Protein AF-A0A3B9M390-F1 (afdb_monomer_lite)

Foldseek 3Di:
DAADEDEAEDPDPVVVVVVVVVQVVDPSHDYPYYYD

pLDDT: mean 96.09, std 4.55, range [73.94, 98.12]

Structure (mmCIF, N/CA/C/O backbone):
data_AF-A0A3B9M39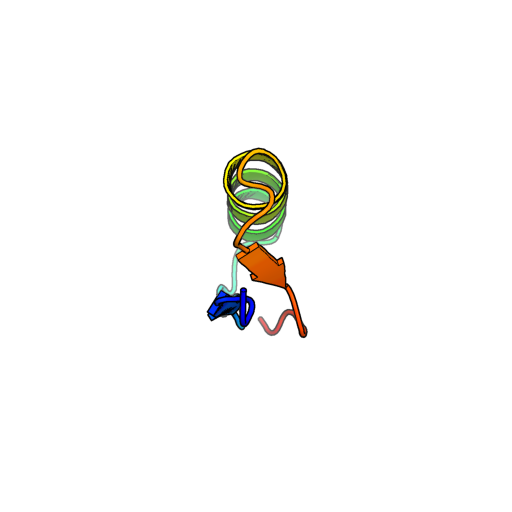0-F1
#
_entry.id   AF-A0A3B9M390-F1
#
loop_
_atom_site.group_PDB
_atom_site.id
_atom_site.type_symbol
_atom_site.label_atom_id
_atom_site.label_alt_id
_atom_site.label_comp_id
_atom_site.label_asym_id
_atom_site.label_entity_id
_atom_site.label_seq_id
_atom_site.pdbx_PDB_ins_code
_atom_site.Cartn_x
_atom_site.Cartn_y
_atom_site.Cartn_z
_atom_site.occupancy
_atom_site.B_iso_or_equiv
_atom_site.auth_seq_id
_atom_site.auth_comp_id
_atom_site.auth_asym_id
_atom_site.auth_atom_id
_atom_site.pdbx_PDB_model_num
ATOM 1 N N . MET A 1 1 ? -14.553 4.136 13.966 1.00 73.94 1 MET A N 1
ATOM 2 C CA . MET A 1 1 ? -14.597 4.991 12.761 1.00 73.94 1 MET A CA 1
ATOM 3 C C . MET A 1 1 ? -14.499 4.081 11.560 1.00 73.94 1 MET A C 1
ATOM 5 O O . MET A 1 1 ? -13.679 3.173 11.591 1.00 73.94 1 MET A O 1
ATOM 9 N N . GLU A 1 2 ? -15.367 4.268 10.573 1.00 88.88 2 GLU A N 1
ATOM 10 C CA . GLU A 1 2 ? -15.301 3.526 9.312 1.00 88.88 2 GLU A CA 1
ATOM 11 C C . GLU A 1 2 ? -14.089 4.009 8.497 1.00 88.88 2 GLU A C 1
ATOM 13 O O . GLU A 1 2 ? -13.764 5.199 8.532 1.00 88.88 2 GLU A O 1
ATOM 18 N N . LYS A 1 3 ? -13.380 3.087 7.835 1.00 95.25 3 LYS A N 1
ATOM 19 C CA . LYS A 1 3 ? -12.212 3.413 7.005 1.00 95.25 3 LYS A CA 1
ATOM 20 C C . LYS A 1 3 ? -12.647 3.865 5.609 1.00 95.25 3 LYS A C 1
ATOM 22 O O . LYS A 1 3 ? -13.635 3.377 5.069 1.00 95.25 3 LYS A O 1
ATOM 27 N N . ILE A 1 4 ? -11.876 4.766 5.007 1.00 97.69 4 ILE A N 1
ATOM 28 C CA . ILE A 1 4 ? -12.001 5.170 3.606 1.00 97.69 4 ILE A CA 1
ATOM 29 C C . ILE A 1 4 ? -11.342 4.091 2.749 1.00 97.69 4 ILE A C 1
ATOM 31 O O . ILE A 1 4 ? -10.132 3.881 2.827 1.00 97.69 4 ILE A O 1
ATOM 35 N N . ARG A 1 5 ? -12.143 3.411 1.931 1.00 97.75 5 ARG A N 1
ATOM 36 C CA . ARG A 1 5 ? -11.689 2.324 1.060 1.00 97.75 5 ARG A CA 1
ATOM 37 C C . ARG A 1 5 ? -11.231 2.876 -0.284 1.00 97.75 5 ARG A C 1
ATOM 39 O O . ARG A 1 5 ? -11.985 3.596 -0.936 1.00 97.75 5 ARG A O 1
ATOM 46 N N . VAL A 1 6 ? -10.012 2.537 -0.691 1.00 98.00 6 VAL A N 1
ATOM 47 C CA . VAL A 1 6 ? -9.363 3.072 -1.896 1.00 98.00 6 VAL A CA 1
ATOM 48 C C . VAL A 1 6 ? -8.921 1.934 -2.819 1.00 98.00 6 VAL A C 1
ATOM 50 O O . VAL A 1 6 ? -8.342 0.948 -2.366 1.00 98.00 6 VAL A O 1
ATOM 53 N N . LEU A 1 7 ? -9.184 2.093 -4.119 1.00 98.12 7 LEU A N 1
ATOM 54 C CA . LEU A 1 7 ? -8.603 1.314 -5.216 1.00 98.12 7 LEU A CA 1
ATOM 55 C C . LEU A 1 7 ? -7.605 2.220 -5.942 1.00 98.12 7 LEU A C 1
ATOM 57 O O . LEU A 1 7 ? -7.967 3.339 -6.308 1.00 98.12 7 LEU A O 1
ATOM 61 N N . ILE A 1 8 ? -6.380 1.750 -6.163 1.00 97.88 8 ILE A N 1
ATOM 62 C CA . ILE A 1 8 ? -5.401 2.483 -6.974 1.00 97.88 8 ILE A CA 1
ATOM 6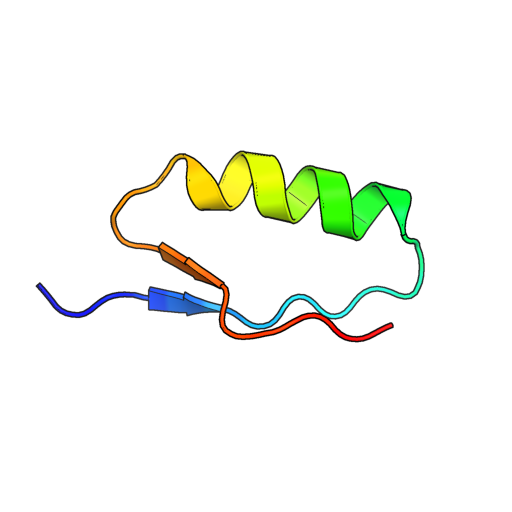3 C C . ILE A 1 8 ? -5.463 1.935 -8.403 1.00 97.88 8 ILE A C 1
ATOM 65 O O . ILE A 1 8 ? -5.284 0.736 -8.598 1.00 97.88 8 ILE A O 1
ATOM 69 N N . ALA A 1 9 ? -5.716 2.801 -9.386 1.00 97.38 9 ALA A N 1
ATOM 70 C CA . ALA A 1 9 ? -5.759 2.446 -10.804 1.00 97.38 9 ALA A CA 1
ATOM 71 C C . ALA A 1 9 ? -4.760 3.308 -11.587 1.00 97.38 9 ALA A C 1
ATOM 73 O O . ALA A 1 9 ? -5.003 4.501 -11.764 1.00 97.38 9 ALA A O 1
ATOM 74 N N . ASP A 1 10 ? -3.635 2.716 -12.000 1.00 96.38 10 ASP A N 1
ATOM 75 C CA . ASP A 1 10 ? -2.563 3.401 -12.737 1.00 96.38 10 A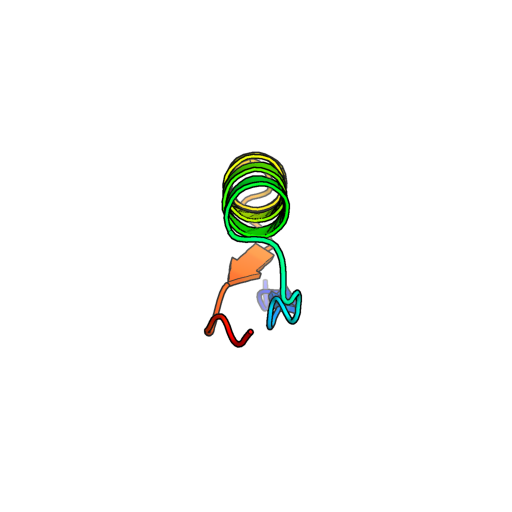SP A CA 1
ATOM 76 C C . ASP A 1 10 ? -1.675 2.382 -13.488 1.00 96.38 10 ASP A C 1
ATOM 78 O O . ASP A 1 10 ? -1.243 1.372 -12.915 1.00 96.38 10 ASP A O 1
ATOM 82 N N . ASP A 1 11 ? -1.392 2.651 -14.764 1.00 96.25 11 ASP A N 1
ATOM 83 C CA . ASP A 1 11 ? -0.602 1.799 -15.666 1.00 96.25 11 ASP A CA 1
ATOM 84 C C . ASP A 1 11 ? 0.920 1.919 -15.439 1.00 96.25 11 ASP A C 1
ATOM 86 O O . ASP A 1 11 ? 1.707 1.157 -16.007 1.00 96.25 11 ASP A O 1
ATOM 90 N N . HIS A 1 12 ? 1.356 2.820 -14.554 1.00 98.06 12 HIS A N 1
ATOM 91 C CA . HIS A 1 12 ? 2.751 3.027 -14.184 1.00 98.06 12 HIS A CA 1
ATOM 92 C C . HIS A 1 12 ? 3.046 2.471 -12.776 1.00 98.06 12 HIS A C 1
ATOM 94 O O . HIS A 1 12 ? 2.691 3.079 -11.760 1.00 98.06 12 HIS A O 1
ATOM 100 N N . PRO A 1 13 ? 3.804 1.358 -12.659 1.00 96.12 13 PRO A N 1
ATOM 101 C CA . PRO A 1 13 ? 4.103 0.722 -11.371 1.00 96.12 13 PRO A CA 1
ATOM 102 C C . PRO A 1 13 ? 4.719 1.652 -10.315 1.00 96.12 13 PRO A C 1
ATOM 104 O O . PRO A 1 13 ? 4.381 1.556 -9.137 1.00 96.12 13 PRO A O 1
ATOM 107 N N . LEU A 1 14 ? 5.588 2.580 -10.734 1.00 97.56 14 LEU A N 1
ATOM 108 C CA . LEU A 1 14 ? 6.252 3.530 -9.836 1.00 97.56 14 LEU A CA 1
ATOM 109 C C . LEU A 1 14 ? 5.257 4.481 -9.153 1.00 97.56 14 LEU A C 1
ATOM 111 O O . LEU A 1 14 ? 5.423 4.815 -7.979 1.00 97.56 14 LEU A O 1
ATOM 115 N N . ILE A 1 15 ? 4.224 4.914 -9.880 1.00 96.69 15 ILE A N 1
ATOM 116 C CA . ILE A 1 15 ? 3.215 5.836 -9.354 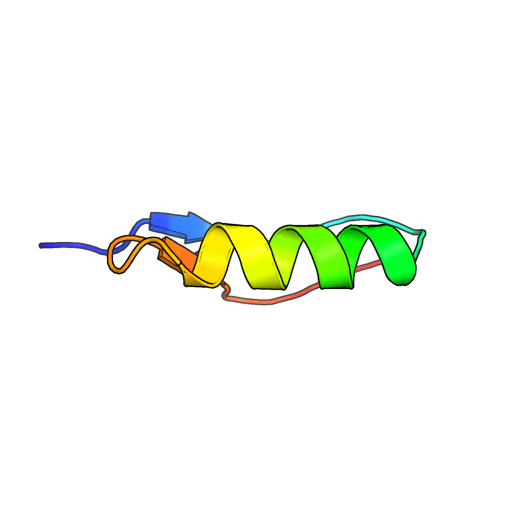1.00 96.69 15 ILE A CA 1
ATOM 117 C C . ILE A 1 15 ? 2.332 5.113 -8.343 1.00 96.69 15 ILE A C 1
ATOM 119 O O . ILE A 1 15 ? 2.126 5.638 -7.247 1.00 96.69 15 ILE A O 1
ATOM 123 N N . ARG A 1 16 ? 1.892 3.882 -8.646 1.00 97.38 16 ARG A N 1
ATOM 124 C CA . ARG A 1 16 ? 1.119 3.074 -7.687 1.00 97.38 16 ARG A CA 1
ATOM 125 C C . ARG A 1 16 ? 1.864 2.857 -6.376 1.00 97.38 16 ARG A C 1
ATOM 127 O O . ARG A 1 16 ? 1.288 3.064 -5.311 1.00 97.38 16 ARG A O 1
ATOM 134 N N . GLU A 1 17 ? 3.147 2.501 -6.441 1.00 97.19 17 GLU A N 1
ATOM 135 C CA . GLU A 1 17 ? 3.958 2.297 -5.239 1.00 97.19 17 GLU A CA 1
ATOM 136 C C . GLU A 1 17 ? 4.092 3.590 -4.416 1.00 97.19 17 GLU A C 1
ATOM 138 O O . GLU A 1 17 ? 3.959 3.570 -3.189 1.00 97.19 17 GLU A O 1
ATOM 143 N N . GLY A 1 18 ? 4.302 4.731 -5.081 1.00 97.69 18 GLY A N 1
ATOM 144 C CA . GLY A 1 18 ? 4.351 6.039 -4.427 1.00 97.69 18 GLY A CA 1
ATOM 145 C C . GLY A 1 18 ? 3.031 6.411 -3.745 1.00 97.69 18 GLY A C 1
ATOM 146 O O . GLY A 1 18 ? 3.031 6.805 -2.577 1.00 97.69 18 GLY A O 1
ATOM 147 N N . LEU A 1 19 ? 1.907 6.234 -4.445 1.00 97.81 19 LEU A N 1
ATOM 148 C CA . LEU A 1 19 ? 0.568 6.493 -3.914 1.00 97.81 19 LEU A CA 1
ATOM 149 C C . LEU A 1 19 ? 0.261 5.602 -2.712 1.00 97.81 19 LEU A C 1
ATOM 151 O O . LEU A 1 19 ? -0.188 6.116 -1.688 1.00 97.81 19 LEU A O 1
ATOM 155 N N . ARG A 1 20 ? 0.562 4.300 -2.792 1.00 97.75 20 ARG A N 1
ATOM 156 C CA . ARG A 1 20 ? 0.386 3.372 -1.669 1.00 97.75 20 ARG A CA 1
ATOM 157 C C . ARG A 1 20 ? 1.104 3.875 -0.419 1.00 97.75 20 ARG A C 1
ATOM 159 O O . ARG A 1 20 ? 0.466 4.027 0.618 1.00 97.75 20 ARG A O 1
ATOM 166 N N . ARG A 1 21 ? 2.401 4.186 -0.526 1.00 97.81 21 ARG A N 1
ATOM 167 C CA . ARG A 1 21 ? 3.218 4.611 0.624 1.00 97.81 21 ARG A CA 1
ATOM 168 C C . ARG A 1 21 ? 2.674 5.867 1.298 1.00 97.81 21 ARG A C 1
ATOM 170 O O . ARG A 1 21 ? 2.694 5.949 2.518 1.00 97.81 21 ARG A O 1
ATOM 177 N N . VAL A 1 22 ? 2.201 6.840 0.516 1.00 98.06 22 VAL A N 1
ATOM 178 C CA . VAL A 1 22 ? 1.637 8.089 1.052 1.00 98.06 22 VAL A CA 1
ATOM 179 C C . VAL A 1 22 ? 0.274 7.844 1.700 1.00 98.06 22 VAL A C 1
ATOM 181 O O . VAL A 1 22 ? 0.013 8.351 2.788 1.00 98.06 22 VAL A O 1
ATOM 184 N N . LEU A 1 23 ? -0.592 7.058 1.059 1.00 97.56 23 LEU A N 1
ATOM 185 C CA . LEU A 1 23 ? -1.943 6.781 1.550 1.00 97.56 23 LEU A CA 1
ATOM 186 C C . LEU A 1 23 ? -1.939 5.910 2.816 1.00 97.56 23 LEU A C 1
ATOM 188 O O . LEU A 1 23 ? -2.744 6.147 3.712 1.00 97.56 23 LEU A O 1
ATOM 192 N N . GLU A 1 24 ? -1.004 4.962 2.938 1.00 96.62 24 GLU A N 1
ATOM 193 C CA . GLU A 1 24 ? -0.832 4.121 4.134 1.00 96.62 24 GLU A CA 1
ATOM 194 C C . GLU A 1 24 ? -0.394 4.913 5.383 1.00 96.62 24 GLU A C 1
ATOM 196 O O . GLU A 1 24 ? -0.517 4.408 6.499 1.00 96.62 24 GLU A O 1
ATOM 201 N N . MET A 1 25 ? 0.070 6.163 5.235 1.00 97.69 25 MET A N 1
ATOM 202 C CA . MET A 1 25 ? 0.388 7.035 6.375 1.00 97.69 25 MET A CA 1
ATOM 203 C C . MET A 1 25 ? -0.859 7.538 7.120 1.00 97.69 25 MET A C 1
ATOM 205 O O . MET A 1 25 ? -0.745 7.937 8.281 1.00 97.69 25 MET A O 1
ATOM 209 N N . ASP A 1 26 ? -2.038 7.546 6.487 1.00 97.62 26 ASP A N 1
ATOM 210 C CA . ASP A 1 26 ? -3.290 7.951 7.132 1.00 97.62 26 ASP A CA 1
ATOM 211 C C . ASP A 1 26 ? -4.041 6.715 7.666 1.00 97.62 26 ASP A C 1
ATOM 213 O O . ASP A 1 26 ? -4.554 5.918 6.877 1.00 97.62 26 ASP A O 1
ATOM 217 N N . PRO A 1 27 ? -4.200 6.551 8.996 1.00 96.12 27 PRO A N 1
ATOM 218 C CA . PRO A 1 27 ? -4.846 5.372 9.583 1.00 96.12 27 PRO A CA 1
ATOM 219 C C . PRO A 1 27 ? -6.340 5.246 9.242 1.00 96.12 27 PRO A C 1
ATOM 221 O O . PRO A 1 27 ? -6.964 4.226 9.549 1.00 96.12 27 PRO A O 1
ATOM 224 N N . ARG A 1 28 ? -6.939 6.279 8.639 1.00 97.44 28 ARG A N 1
ATOM 225 C CA . ARG A 1 28 ? -8.318 6.248 8.146 1.00 97.44 28 ARG A CA 1
ATOM 226 C C . ARG A 1 28 ? -8.428 5.570 6.785 1.00 97.44 28 ARG A C 1
ATOM 228 O O . ARG A 1 28 ? -9.548 5.256 6.401 1.00 97.44 28 ARG A O 1
ATOM 235 N N . ILE A 1 29 ? -7.328 5.366 6.063 1.00 98.12 29 ILE A N 1
ATOM 236 C CA . ILE A 1 29 ? -7.329 4.819 4.706 1.00 98.12 29 ILE A CA 1
ATOM 237 C C . ILE A 1 29 ? -7.080 3.307 4.729 1.00 98.12 29 ILE A C 1
ATOM 239 O O . ILE A 1 29 ? -6.282 2.784 5.505 1.00 98.12 29 ILE A O 1
ATOM 243 N N . GLU A 1 30 ? -7.793 2.593 3.863 1.00 97.88 30 GLU A N 1
ATOM 244 C CA . GLU A 1 30 ? -7.609 1.176 3.575 1.00 97.88 30 GLU A CA 1
ATOM 245 C C . GLU A 1 30 ? -7.499 0.982 2.064 1.00 97.88 30 GLU A C 1
ATOM 247 O O . GLU A 1 30 ? -8.457 1.218 1.326 1.00 97.88 30 GLU A O 1
ATOM 252 N N . ILE A 1 31 ? -6.333 0.538 1.599 1.00 97.69 31 ILE A N 1
ATOM 253 C CA . ILE A 1 31 ? -6.143 0.167 0.197 1.00 97.69 31 ILE A CA 1
ATOM 254 C C . ILE A 1 31 ? -6.703 -1.242 0.014 1.00 97.69 31 ILE A C 1
ATOM 256 O O . ILE A 1 31 ? -6.194 -2.192 0.606 1.00 97.69 31 ILE A O 1
ATOM 260 N N . CYS A 1 3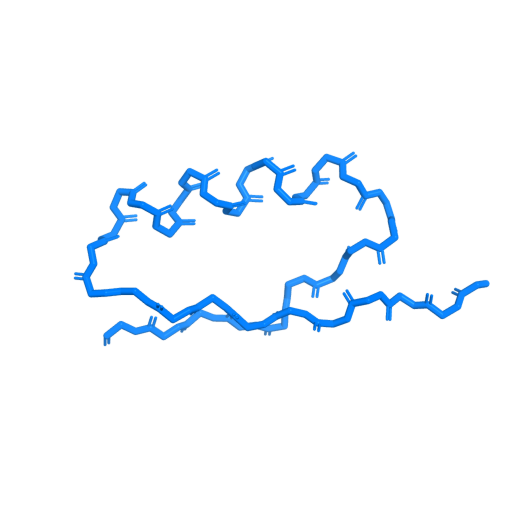2 ? -7.766 -1.369 -0.776 1.00 97.81 32 CYS A N 1
ATOM 261 C CA . CYS A 1 32 ? -8.440 -2.645 -1.004 1.00 97.81 32 CYS A CA 1
ATOM 262 C C . CYS A 1 32 ? -7.794 -3.459 -2.125 1.00 97.81 32 CYS A C 1
ATOM 264 O O . CYS A 1 32 ? -7.807 -4.683 -2.043 1.00 97.81 32 CYS A O 1
ATOM 266 N N . ASP A 1 33 ? -7.275 -2.795 -3.160 1.00 97.69 33 ASP A N 1
ATOM 267 C CA . ASP A 1 33 ? -6.620 -3.447 -4.294 1.00 97.69 33 ASP A CA 1
ATOM 268 C C . ASP A 1 33 ? -5.823 -2.432 -5.137 1.00 97.69 33 ASP A C 1
ATOM 270 O O . ASP A 1 33 ? -5.918 -1.213 -4.932 1.00 97.69 33 ASP A O 1
ATOM 274 N N . GLU A 1 34 ? -5.072 -2.942 -6.109 1.00 96.81 34 GLU A N 1
ATOM 275 C CA . GLU A 1 34 ? -4.421 -2.172 -7.165 1.00 96.81 34 GLU A CA 1
ATOM 276 C C . GLU A 1 34 ? -4.677 -2.796 -8.534 1.00 96.81 34 GLU A C 1
ATOM 278 O O . GLU A 1 34 ? -4.593 -4.010 -8.707 1.00 96.81 34 GLU A O 1
ATOM 283 N N . VAL A 1 35 ? -4.911 -1.952 -9.533 1.00 96.25 35 VAL A N 1
ATOM 284 C CA . VAL A 1 35 ? -5.022 -2.357 -10.936 1.00 96.25 35 VAL A CA 1
ATOM 285 C C . VAL A 1 35 ? -4.157 -1.452 -11.810 1.00 96.25 35 VAL A C 1
ATOM 287 O O . VAL A 1 35 ? -3.866 -0.310 -11.445 1.00 96.25 35 VAL A O 1
ATOM 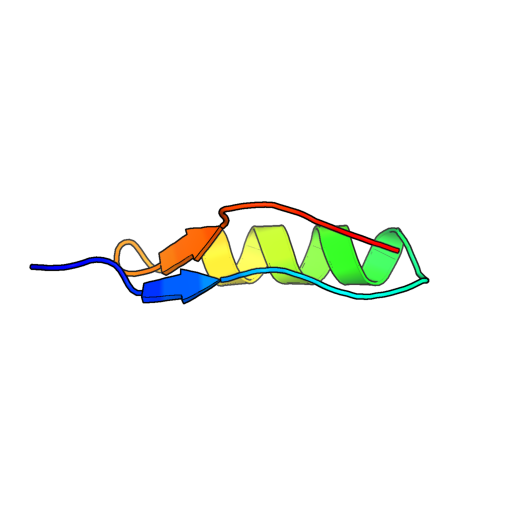290 N N . GLY A 1 36 ? -3.737 -1.971 -12.960 1.00 84.44 36 GLY A N 1
ATOM 291 C CA . GLY A 1 36 ? -2.923 -1.270 -13.951 1.00 84.44 36 GLY A CA 1
ATOM 292 C C . GLY A 1 36 ? -3.104 -1.884 -15.322 1.00 84.44 36 GLY A C 1
ATOM 293 O O . GLY A 1 36 ? -3.296 -3.121 -15.377 1.00 84.44 36 GLY A O 1
#

Secondary structure (DSSP, 8-state):
---EEEEEE-S-HHHHHHHHHHHTTSTTEEEEEEE-

Radius of gyration: 9.93 Å; chains: 1; bounding box: 22×12×28 Å

Sequence (36 aa):
MEKIRVLIADDHPLIREGLRRVLEMDPRIEICDEVG